Protein AF-A0AA90UT34-F1 (afdb_monomer_lite)

Secondary structure (DSSP, 8-state):
--------S-TTSSSTTSSS------STTSPPTTTSB--EEEES------TTS--------TTTTTT--EEEEEETTEEEEEEEEE-TTSSEEEEE-SSS--B---SS---EEEESS--GGG---

pLDDT: mean 74.25, std 18.64, range [38.72, 96.06]

Foldseek 3Di:
DDDDDDDDPDPPPDPPPPPPPPPPPDPPVDDDFPPDFDKDKDQADDDDDDPPDDPDPDDRDQQRQVPPQWKWKDWPQFTDIWGWDADPRNRITITHDDPDGDTRHDPDDTDMDIDPPDDPVNGPD

Radius of gyration: 27.47 Å; chains: 1; bounding box: 91×68×32 Å

Organism: NCBI:txid165179

Sequence (125 aa):
MRHRLFIPAATALLFALAACTQDELADDSRLSEGEYPVVIHATGLSVEATPQATPSTRTTVDGDWQGVTSVALKMGDAVKEYTVTASTDFKSATLSRKNDPYYWTSRDPITVSAWWPFNNADITQ

Structure (mmCIF, N/CA/C/O backbone):
data_AF-A0AA90UT34-F1
#
_entry.id   AF-A0AA90UT34-F1
#
loop_
_atom_site.group_PDB
_atom_site.id
_atom_site.type_symbol
_atom_site.label_atom_id
_atom_site.label_alt_id
_atom_site.label_comp_id
_atom_site.label_asym_id
_atom_site.label_entity_id
_atom_site.label_seq_id
_atom_site.pdbx_PDB_ins_code
_atom_site.Cartn_x
_atom_site.Cartn_y
_atom_site.Cartn_z
_atom_site.occupancy
_atom_site.B_iso_or_equiv
_atom_site.auth_seq_id
_atom_site.auth_comp_id
_atom_site.auth_asym_id
_atom_site.auth_atom_id
_atom_site.pdbx_PDB_model_num
ATOM 1 N N . MET A 1 1 ? 68.974 54.604 1.704 1.00 38.72 1 MET A N 1
ATOM 2 C CA . MET A 1 1 ? 67.630 54.593 1.079 1.00 38.72 1 MET A CA 1
ATOM 3 C C . MET A 1 1 ? 66.922 53.355 1.611 1.00 38.72 1 MET A C 1
ATOM 5 O O . MET A 1 1 ? 67.388 52.265 1.343 1.00 38.72 1 MET A O 1
ATOM 9 N N . ARG A 1 2 ? 66.076 53.428 2.646 1.00 53.44 2 ARG A N 1
ATOM 10 C CA . ARG A 1 2 ? 64.677 53.898 2.640 1.00 53.44 2 ARG A CA 1
ATOM 11 C C . ARG A 1 2 ? 63.886 53.354 1.450 1.00 53.44 2 ARG A C 1
ATOM 13 O O . ARG A 1 2 ? 63.909 53.991 0.416 1.00 53.44 2 ARG A O 1
ATOM 20 N N . HIS A 1 3 ? 63.163 52.256 1.669 1.00 44.03 3 HIS A N 1
ATOM 21 C CA . HIS A 1 3 ? 61.736 52.155 1.354 1.00 44.03 3 HIS A CA 1
ATOM 22 C C . HIS A 1 3 ? 61.084 51.133 2.295 1.00 44.03 3 HIS A C 1
ATOM 24 O O . HIS A 1 3 ? 61.229 49.926 2.148 1.00 44.03 3 HIS A O 1
ATOM 30 N N . ARG A 1 4 ? 60.402 51.659 3.320 1.00 55.88 4 ARG A N 1
ATOM 31 C CA . ARG A 1 4 ? 59.358 50.947 4.060 1.00 55.88 4 ARG A CA 1
ATOM 32 C C . ARG A 1 4 ? 58.147 50.893 3.132 1.00 55.88 4 ARG A C 1
ATOM 34 O O . ARG A 1 4 ? 57.646 51.959 2.780 1.00 55.88 4 ARG A O 1
ATOM 41 N N . LEU A 1 5 ? 57.690 49.702 2.763 1.00 59.88 5 LEU A N 1
ATOM 42 C CA . LEU A 1 5 ? 56.368 49.522 2.172 1.00 59.88 5 LEU A CA 1
ATOM 43 C C . LEU A 1 5 ? 55.474 48.883 3.237 1.00 59.88 5 LEU A C 1
ATOM 45 O O . LEU A 1 5 ? 55.602 47.711 3.573 1.00 59.88 5 LEU A O 1
ATOM 49 N N . PHE A 1 6 ? 54.644 49.728 3.840 1.00 58.94 6 PHE A N 1
ATOM 50 C CA . PHE A 1 6 ? 53.420 49.323 4.520 1.00 58.94 6 PHE A CA 1
ATOM 51 C C . PHE A 1 6 ? 52.367 48.952 3.462 1.00 58.94 6 PHE A C 1
ATOM 53 O O . PHE A 1 6 ? 52.535 49.344 2.309 1.00 58.94 6 PHE A O 1
ATOM 60 N N . ILE A 1 7 ? 51.252 48.357 3.918 1.00 59.91 7 ILE A N 1
ATOM 61 C CA . ILE A 1 7 ? 49.937 48.185 3.248 1.00 59.91 7 ILE A CA 1
ATOM 62 C C . ILE A 1 7 ? 49.700 46.734 2.768 1.00 59.91 7 ILE A C 1
ATOM 64 O O . ILE A 1 7 ? 50.548 46.185 2.072 1.00 59.91 7 ILE A O 1
ATOM 68 N N . PRO A 1 8 ? 48.520 46.125 3.002 1.00 49.16 8 PRO A N 1
ATOM 69 C CA . PRO A 1 8 ? 47.613 46.202 4.151 1.00 49.16 8 PRO A CA 1
ATOM 70 C C . PRO A 1 8 ? 47.150 44.797 4.613 1.00 49.16 8 PRO A C 1
ATOM 72 O O . PRO A 1 8 ? 47.232 43.801 3.898 1.00 49.16 8 PRO A O 1
ATOM 75 N N . ALA A 1 9 ? 46.574 44.720 5.809 1.00 52.84 9 ALA A N 1
ATOM 76 C CA . ALA A 1 9 ? 45.768 43.583 6.235 1.00 52.84 9 ALA A CA 1
ATOM 77 C C . ALA A 1 9 ? 44.488 43.489 5.378 1.00 52.84 9 ALA A C 1
ATOM 79 O O . ALA A 1 9 ? 43.482 44.102 5.715 1.00 52.84 9 ALA A O 1
ATOM 80 N N . ALA A 1 10 ? 44.524 42.791 4.240 1.00 55.41 10 ALA A N 1
ATOM 81 C CA . ALA A 1 10 ? 43.322 42.579 3.420 1.00 55.41 10 ALA A CA 1
ATOM 82 C C . ALA A 1 10 ? 43.330 41.296 2.566 1.00 55.41 10 ALA A C 1
ATOM 84 O O . ALA A 1 10 ? 42.448 41.113 1.736 1.00 55.41 10 ALA A O 1
ATOM 85 N N . THR A 1 11 ? 44.280 40.377 2.751 1.00 52.06 11 THR A N 1
ATOM 86 C CA . THR A 1 11 ? 44.347 39.120 1.973 1.00 52.06 11 THR A CA 1
ATOM 87 C C . THR A 1 11 ? 43.600 37.940 2.602 1.00 52.06 11 THR A C 1
ATOM 89 O O . THR A 1 11 ? 43.645 36.838 2.068 1.00 52.06 11 THR A O 1
ATOM 92 N N . ALA A 1 12 ? 42.871 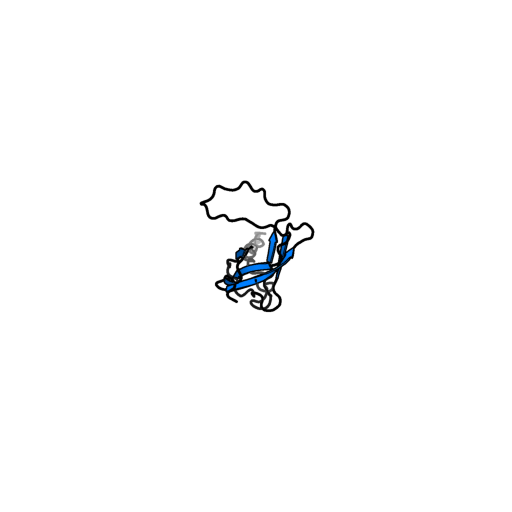38.146 3.701 1.00 52.12 12 ALA A N 1
ATOM 93 C CA . ALA A 1 12 ? 42.140 37.071 4.378 1.00 52.12 12 ALA A CA 1
ATOM 94 C C . ALA A 1 12 ? 40.716 36.817 3.835 1.00 52.12 12 ALA A C 1
ATOM 96 O O . ALA A 1 12 ? 40.058 35.889 4.295 1.00 52.12 12 ALA A O 1
ATOM 97 N N . LEU A 1 13 ? 40.217 37.609 2.876 1.00 53.78 13 LEU A N 1
ATOM 98 C CA . LEU A 1 13 ? 38.793 37.609 2.507 1.00 53.78 13 LEU A CA 1
ATOM 99 C C . LEU A 1 13 ? 38.506 37.193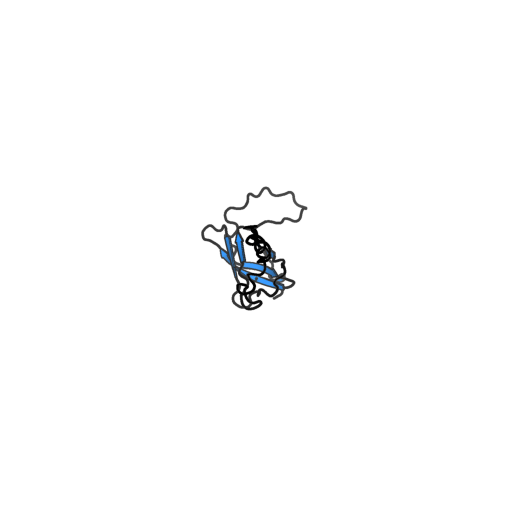 1.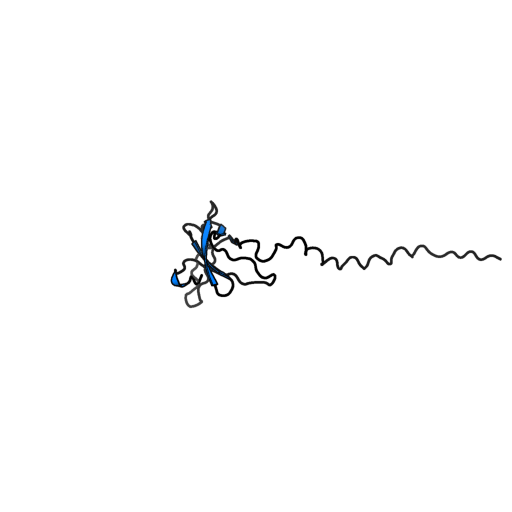051 1.00 53.78 13 LEU A C 1
ATOM 101 O O . LEU A 1 13 ? 37.655 37.791 0.404 1.00 53.78 13 LEU A O 1
ATOM 105 N N . LEU A 1 14 ? 39.209 36.193 0.508 1.00 55.03 14 LEU A N 1
ATOM 106 C CA . LEU A 1 14 ? 38.947 35.694 -0.859 1.00 55.03 14 LEU A CA 1
ATOM 107 C C . LEU A 1 14 ? 38.852 34.162 -0.990 1.00 55.03 14 LEU A C 1
ATOM 109 O O . LEU A 1 14 ? 38.972 33.638 -2.090 1.00 55.03 14 LEU A O 1
ATOM 113 N N . PHE A 1 15 ? 38.568 33.433 0.095 1.00 50.59 15 PHE A N 1
ATOM 114 C CA . PHE A 1 15 ? 38.305 31.980 0.028 1.00 50.59 15 PHE A CA 1
ATOM 115 C C . PHE A 1 15 ? 36.920 31.545 0.536 1.00 50.59 15 PHE A C 1
ATOM 117 O O . PHE A 1 15 ? 36.651 30.354 0.644 1.00 50.59 15 PHE A O 1
ATOM 124 N N . ALA A 1 16 ? 36.003 32.479 0.802 1.00 57.12 16 ALA A N 1
ATOM 125 C CA . ALA A 1 16 ? 34.696 32.172 1.397 1.00 57.12 16 ALA A CA 1
ATOM 126 C C . ALA A 1 16 ? 33.527 32.086 0.390 1.00 57.12 16 ALA A C 1
ATOM 128 O O . ALA A 1 16 ? 32.401 32.414 0.747 1.00 57.12 16 ALA A O 1
ATOM 129 N N . LEU A 1 17 ? 33.764 31.678 -0.865 1.00 54.56 17 LEU A N 1
ATOM 130 C CA . LEU A 1 17 ? 32.694 31.576 -1.882 1.00 54.56 17 LEU A CA 1
ATOM 131 C C . LEU A 1 17 ? 32.631 30.242 -2.646 1.00 54.56 17 LEU A C 1
ATOM 133 O O . LEU A 1 17 ? 31.819 30.114 -3.552 1.00 54.56 17 LEU A O 1
ATOM 137 N N . ALA A 1 18 ? 33.408 29.224 -2.262 1.00 53.03 18 ALA A N 1
ATOM 138 C CA . ALA A 1 18 ? 33.288 27.879 -2.849 1.00 53.03 18 ALA A CA 1
ATOM 139 C C . ALA A 1 18 ? 32.584 26.860 -1.930 1.00 53.03 18 ALA A C 1
ATOM 141 O O . ALA A 1 18 ? 32.578 25.671 -2.222 1.00 53.03 18 ALA A O 1
ATOM 142 N N . ALA A 1 19 ? 31.982 27.305 -0.823 1.00 52.19 19 ALA A N 1
ATOM 143 C CA . ALA A 1 19 ? 31.259 26.441 0.116 1.00 52.19 19 ALA A CA 1
ATOM 144 C C . ALA A 1 19 ? 29.738 26.666 0.052 1.00 52.19 19 ALA A C 1
ATOM 146 O O . ALA A 1 19 ? 29.068 26.714 1.074 1.00 52.19 19 ALA A O 1
ATOM 147 N N . CYS A 1 20 ? 29.188 26.863 -1.144 1.00 52.06 20 CYS A N 1
ATOM 148 C CA . CYS A 1 20 ? 27.742 26.816 -1.387 1.00 52.06 20 CYS A CA 1
ATOM 149 C C . CYS A 1 20 ? 27.452 26.093 -2.710 1.00 52.06 20 CYS A C 1
ATOM 151 O O . CYS A 1 20 ? 26.646 26.534 -3.515 1.00 52.06 20 CYS A O 1
ATOM 153 N N . THR A 1 21 ? 28.134 24.970 -2.931 1.00 57.75 21 THR A N 1
ATOM 154 C CA . THR A 1 21 ? 27.657 23.874 -3.789 1.00 57.75 21 THR A CA 1
ATOM 155 C C . THR A 1 21 ? 27.958 22.557 -3.084 1.00 57.75 21 THR A C 1
ATOM 157 O O . THR A 1 21 ? 28.569 21.655 -3.644 1.00 57.75 21 THR A O 1
ATOM 160 N N . GLN A 1 22 ? 27.599 22.467 -1.804 1.00 48.50 22 GLN A N 1
ATOM 161 C CA . GLN A 1 22 ? 27.556 21.183 -1.109 1.00 48.50 22 GLN A CA 1
ATOM 162 C C . GLN A 1 22 ? 26.117 20.653 -1.105 1.00 48.50 22 GLN A C 1
ATOM 164 O O . GLN A 1 22 ? 25.632 20.156 -0.099 1.00 48.50 22 GLN A O 1
ATOM 169 N N . ASP A 1 23 ? 25.446 20.774 -2.253 1.00 48.84 23 ASP A N 1
ATOM 170 C CA . ASP A 1 23 ? 24.223 20.027 -2.573 1.00 48.84 23 ASP A CA 1
ATOM 171 C C . ASP A 1 23 ? 24.591 18.742 -3.343 1.00 48.84 23 ASP A C 1
ATOM 173 O O . ASP A 1 23 ? 23.972 18.358 -4.320 1.00 48.84 23 ASP A O 1
ATOM 177 N N . GLU A 1 24 ? 25.694 18.113 -2.942 1.00 54.03 24 GLU A N 1
ATOM 178 C CA . GLU A 1 24 ? 26.241 16.869 -3.508 1.00 54.03 24 GLU A CA 1
ATOM 179 C C . GLU A 1 24 ? 26.739 16.007 -2.336 1.00 54.03 24 GLU A C 1
ATOM 181 O O . GLU A 1 24 ? 27.867 15.524 -2.294 1.00 54.03 24 GLU A O 1
ATOM 186 N N . LEU A 1 25 ? 25.922 15.894 -1.285 1.00 53.94 25 LEU A N 1
ATOM 187 C CA . LEU A 1 25 ? 26.255 15.088 -0.111 1.00 53.94 25 LEU A CA 1
ATOM 188 C C . LEU A 1 25 ? 25.031 14.359 0.428 1.00 53.94 25 LEU A C 1
ATOM 190 O O . LEU A 1 25 ? 24.572 14.594 1.540 1.00 53.94 25 LEU A O 1
ATOM 194 N N . ALA A 1 26 ? 24.520 13.451 -0.401 1.00 54.41 26 ALA A N 1
ATOM 195 C CA . ALA A 1 26 ? 23.805 12.255 0.036 1.00 54.41 26 ALA A CA 1
ATOM 196 C C . ALA A 1 26 ? 23.634 11.292 -1.152 1.00 54.41 26 ALA A C 1
ATOM 198 O O . ALA A 1 26 ? 22.506 10.996 -1.534 1.00 54.41 26 ALA A O 1
ATOM 199 N N . ASP A 1 27 ? 24.720 10.838 -1.790 1.00 56.88 27 ASP A N 1
ATOM 200 C CA . ASP A 1 27 ? 24.609 9.678 -2.695 1.00 56.88 27 ASP A CA 1
ATOM 201 C C . ASP A 1 27 ? 24.834 8.349 -1.952 1.00 56.88 27 ASP A C 1
ATOM 203 O O . ASP A 1 27 ? 24.151 7.371 -2.228 1.00 56.88 27 ASP A O 1
ATOM 207 N N . ASP A 1 28 ? 25.673 8.348 -0.911 1.00 56.78 28 ASP A N 1
ATOM 208 C CA . ASP A 1 28 ? 26.077 7.139 -0.166 1.00 56.78 28 ASP A CA 1
ATOM 209 C C . ASP A 1 28 ? 25.110 6.721 0.963 1.00 56.78 28 ASP A C 1
ATOM 211 O O . ASP A 1 28 ? 25.253 5.666 1.574 1.00 56.78 28 ASP A O 1
ATOM 215 N N . SER A 1 29 ? 24.108 7.548 1.271 1.00 58.00 29 SER A N 1
ATOM 216 C CA . SER A 1 29 ? 23.016 7.225 2.207 1.00 58.00 29 SER A CA 1
ATOM 217 C C . SER A 1 29 ? 21.723 6.823 1.489 1.00 58.00 29 SER A C 1
ATOM 219 O O . SER A 1 29 ? 20.672 6.685 2.121 1.00 58.00 29 SER A O 1
ATOM 221 N N . ARG A 1 30 ? 21.782 6.638 0.164 1.00 63.94 30 ARG A N 1
ATOM 222 C CA . ARG A 1 30 ? 20.638 6.244 -0.660 1.00 63.94 30 ARG A CA 1
ATOM 223 C C . ARG A 1 30 ? 20.488 4.728 -0.663 1.00 63.94 30 ARG A C 1
ATOM 225 O O . ARG A 1 30 ? 21.442 4.003 -0.915 1.00 63.94 30 ARG A O 1
ATOM 232 N N . LEU A 1 31 ? 19.273 4.257 -0.393 1.00 67.06 31 LEU A N 1
ATOM 233 C CA . LEU A 1 31 ? 18.940 2.834 -0.448 1.00 67.06 31 LEU A CA 1
ATOM 234 C C . LEU A 1 31 ? 19.181 2.290 -1.863 1.00 67.06 31 LEU A C 1
ATOM 236 O O . LEU A 1 31 ? 18.804 2.936 -2.844 1.00 67.06 31 LEU A O 1
ATOM 240 N N . SER A 1 32 ? 19.781 1.104 -1.959 1.00 71.88 32 SER A N 1
ATOM 241 C CA . SER A 1 32 ? 19.995 0.423 -3.235 1.00 71.88 32 SER A CA 1
ATOM 242 C C . SER A 1 32 ? 18.657 0.109 -3.911 1.00 71.88 32 SER A C 1
ATOM 244 O O . SER A 1 32 ? 17.726 -0.402 -3.276 1.00 71.88 32 SER A O 1
ATOM 246 N N . GLU A 1 33 ? 18.566 0.377 -5.214 1.00 74.44 33 GLU A N 1
ATOM 247 C CA . GLU A 1 33 ? 17.428 -0.049 -6.031 1.00 74.44 33 GLU A CA 1
ATOM 248 C C . GLU A 1 33 ? 17.314 -1.582 -6.021 1.00 74.44 33 GLU A C 1
ATOM 250 O O . GLU A 1 33 ? 18.311 -2.300 -6.085 1.00 74.44 33 GLU A O 1
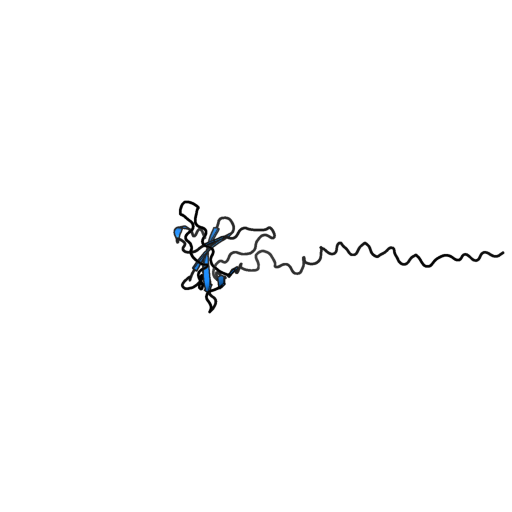ATOM 255 N N . GLY A 1 34 ? 16.093 -2.100 -5.917 1.00 76.56 34 GLY A N 1
ATOM 256 C CA . GLY A 1 34 ? 15.802 -3.532 -5.941 1.00 76.56 34 GLY A CA 1
ATOM 257 C C . GLY A 1 34 ? 16.068 -4.281 -4.631 1.00 76.56 34 GLY A C 1
ATOM 258 O O . GLY A 1 34 ? 15.638 -5.424 -4.506 1.00 76.56 34 GLY A O 1
ATOM 259 N N . GLU A 1 35 ? 16.733 -3.672 -3.645 1.00 80.56 35 GLU A N 1
ATOM 260 C CA . GLU A 1 35 ? 17.153 -4.376 -2.421 1.00 80.56 35 GLU A CA 1
ATOM 261 C C . GLU A 1 35 ? 16.075 -4.365 -1.325 1.00 80.56 35 GLU A C 1
ATOM 263 O O . GLU A 1 35 ? 15.946 -5.322 -0.559 1.00 80.56 35 GLU A O 1
ATOM 268 N N . TYR A 1 36 ? 15.246 -3.318 -1.286 1.00 80.25 36 TYR A N 1
ATOM 269 C CA . TYR A 1 36 ? 14.246 -3.123 -0.237 1.00 80.25 36 TYR A CA 1
ATOM 270 C C . TYR A 1 36 ? 12.812 -3.210 -0.779 1.00 80.25 36 TYR A C 1
ATOM 272 O O . TYR A 1 36 ? 12.472 -2.515 -1.745 1.00 80.25 36 TYR A O 1
ATOM 280 N N . PRO A 1 37 ? 11.944 -4.038 -0.163 1.00 85.25 37 PRO A N 1
ATOM 281 C CA . PRO A 1 37 ? 10.542 -4.102 -0.536 1.00 85.25 37 PRO A CA 1
ATOM 282 C C . PRO A 1 37 ? 9.814 -2.822 -0.119 1.00 85.25 37 PRO A C 1
ATOM 284 O O . PRO A 1 37 ? 10.065 -2.247 0.940 1.00 85.25 37 PRO A O 1
ATOM 287 N N . VAL A 1 38 ? 8.863 -2.402 -0.943 1.00 86.50 38 VAL A N 1
ATOM 288 C CA . VAL A 1 38 ? 8.039 -1.222 -0.696 1.00 86.50 38 VAL A CA 1
ATOM 289 C C . VAL A 1 38 ? 7.028 -1.533 0.406 1.00 86.50 38 VAL A C 1
ATOM 291 O O . VAL A 1 38 ? 6.188 -2.428 0.269 1.00 86.50 38 VAL A O 1
ATOM 294 N N . VAL A 1 39 ? 7.102 -0.756 1.486 1.00 87.31 39 VAL A N 1
ATOM 295 C CA . VAL A 1 39 ? 6.143 -0.734 2.595 1.00 87.31 39 VAL A CA 1
ATOM 296 C C . VAL A 1 39 ? 5.504 0.646 2.628 1.00 87.31 39 VAL A C 1
ATOM 298 O O . VAL A 1 39 ? 6.208 1.653 2.623 1.00 87.31 39 VAL A O 1
ATOM 301 N N . ILE A 1 40 ? 4.173 0.702 2.655 1.00 88.44 40 ILE A N 1
ATOM 302 C CA . ILE A 1 40 ? 3.441 1.973 2.606 1.00 88.44 40 ILE A CA 1
ATOM 303 C C . ILE A 1 40 ? 2.766 2.218 3.943 1.00 88.44 40 ILE A C 1
ATOM 305 O O . ILE A 1 40 ? 2.055 1.355 4.455 1.00 88.44 40 ILE A O 1
ATOM 309 N N . HIS A 1 41 ? 2.990 3.407 4.495 1.00 89.75 41 HIS A N 1
ATOM 310 C CA . HIS A 1 41 ? 2.289 3.900 5.673 1.00 89.75 41 HIS A CA 1
ATOM 311 C C . HIS A 1 41 ? 1.200 4.858 5.213 1.00 89.75 41 HIS A C 1
ATOM 313 O O . HIS A 1 41 ? 1.491 5.953 4.735 1.00 89.75 41 HIS A O 1
ATOM 319 N N . ALA A 1 42 ? -0.049 4.428 5.334 1.00 86.00 42 ALA A N 1
ATOM 320 C CA . ALA A 1 42 ? -1.195 5.228 4.943 1.00 86.00 42 ALA A CA 1
ATOM 321 C C . ALA A 1 42 ? -1.833 5.871 6.178 1.00 86.00 42 ALA A C 1
ATOM 323 O O . ALA A 1 42 ? -2.098 5.191 7.169 1.00 86.00 42 ALA A O 1
ATOM 324 N N . THR A 1 43 ? -2.075 7.180 6.122 1.00 82.12 43 THR A N 1
ATOM 325 C CA . THR A 1 43 ? -2.799 7.947 7.144 1.00 82.12 43 THR A CA 1
ATOM 326 C C . THR A 1 43 ? -4.177 8.304 6.588 1.00 82.12 43 THR A C 1
ATOM 328 O O . THR A 1 43 ? -4.296 9.243 5.802 1.00 82.12 43 THR A O 1
ATOM 331 N N . GLY A 1 44 ? -5.193 7.528 6.966 1.00 69.38 44 GLY A N 1
ATOM 332 C CA . GLY A 1 44 ? -6.566 7.631 6.454 1.00 69.38 44 GLY A CA 1
ATOM 333 C C . GLY A 1 44 ? -6.827 6.981 5.084 1.00 69.38 44 GLY A C 1
ATOM 334 O O . GLY A 1 44 ? -5.900 6.532 4.408 1.00 69.38 44 GLY A O 1
ATOM 335 N N . LEU A 1 45 ? -8.105 6.910 4.698 1.00 67.19 45 LEU A N 1
ATOM 336 C CA . LEU A 1 45 ? -8.595 6.457 3.388 1.00 67.19 45 LEU A CA 1
ATOM 337 C C . LEU A 1 45 ? -9.379 7.591 2.719 1.00 67.19 45 LEU A C 1
ATOM 339 O O . LEU A 1 45 ? -10.439 8.002 3.184 1.00 67.19 45 LEU A O 1
ATOM 343 N N . SER A 1 46 ? -8.872 8.087 1.592 1.00 64.56 46 SER A N 1
ATOM 344 C CA . SER A 1 46 ? -9.580 9.093 0.796 1.00 64.56 46 SER A CA 1
ATOM 345 C C . SER A 1 46 ? -10.622 8.433 -0.106 1.00 64.56 46 SER A C 1
ATOM 347 O O . SER A 1 46 ? -10.316 7.488 -0.832 1.00 64.56 46 SER A O 1
ATOM 349 N N . VAL A 1 47 ? -11.848 8.959 -0.105 1.00 53.53 47 VAL A N 1
ATOM 350 C CA . VAL A 1 47 ? -12.907 8.552 -1.039 1.00 53.53 47 VAL A CA 1
ATOM 351 C C . VAL A 1 47 ? -12.861 9.467 -2.258 1.00 53.53 47 VAL A C 1
ATOM 353 O O . VAL A 1 47 ? -13.321 10.606 -2.199 1.00 53.53 47 VAL A O 1
ATOM 356 N N . GLU A 1 48 ? -12.325 8.977 -3.373 1.00 55.69 48 GLU A N 1
ATOM 357 C CA . GLU A 1 48 ? -12.400 9.682 -4.653 1.00 55.69 48 GLU A CA 1
ATOM 358 C C . GLU A 1 48 ? -13.648 9.216 -5.415 1.00 55.69 48 GLU A C 1
ATOM 360 O O . GLU A 1 48 ? -13.672 8.159 -6.043 1.00 55.69 48 GLU A O 1
ATOM 365 N N . ALA A 1 49 ? -14.738 9.979 -5.311 1.00 44.84 49 ALA A N 1
ATOM 366 C CA . ALA A 1 49 ? -15.942 9.731 -6.098 1.00 44.84 49 ALA A CA 1
ATOM 367 C C . ALA A 1 49 ? -15.814 10.421 -7.465 1.00 44.84 49 ALA A C 1
ATOM 369 O O . ALA A 1 49 ? -15.666 11.641 -7.536 1.00 44.84 49 ALA A O 1
ATOM 370 N N . THR A 1 50 ? -15.910 9.660 -8.560 1.00 47.00 50 THR A N 1
ATOM 371 C CA . THR A 1 50 ? -16.040 10.217 -9.915 1.00 47.00 50 THR A CA 1
ATOM 372 C C . THR A 1 50 ? -17.236 11.187 -9.949 1.00 47.00 50 THR A C 1
ATOM 374 O O . THR A 1 50 ? -18.320 10.819 -9.480 1.00 47.00 50 THR A O 1
ATOM 377 N N . PRO A 1 51 ? -17.090 12.421 -10.471 1.00 46.88 51 PRO A N 1
ATOM 378 C CA . PRO A 1 51 ? -18.063 13.492 -10.278 1.00 46.88 51 PRO A CA 1
ATOM 379 C C . PRO A 1 51 ? -19.276 13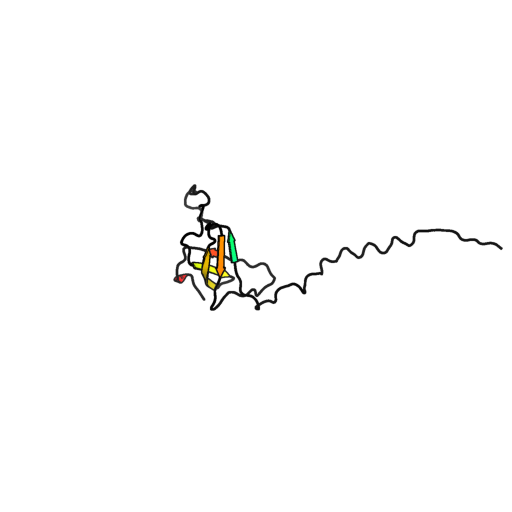.301 -11.195 1.00 46.88 51 PRO A C 1
ATOM 381 O O . PRO A 1 51 ? -19.409 13.932 -12.236 1.00 46.88 51 PRO A O 1
ATOM 384 N N . GLN A 1 52 ? -20.178 12.404 -10.817 1.00 47.06 52 GLN A N 1
ATOM 385 C CA . GLN A 1 52 ? -21.545 12.383 -11.344 1.00 47.06 52 GLN A CA 1
ATOM 386 C C . GLN A 1 52 ? -22.594 12.174 -10.244 1.00 47.06 52 GLN A C 1
ATOM 388 O O . GLN A 1 52 ? -23.784 12.342 -10.490 1.00 47.06 52 GLN A O 1
ATOM 393 N N . ALA A 1 53 ? -22.159 11.885 -9.016 1.00 47.12 53 ALA A N 1
ATOM 394 C CA . ALA A 1 53 ? -23.003 11.901 -7.833 1.00 47.12 53 ALA A CA 1
ATOM 395 C C . ALA A 1 53 ? -22.564 13.048 -6.916 1.00 47.12 53 ALA A C 1
ATOM 397 O O . ALA A 1 53 ? -21.375 13.242 -6.668 1.00 47.12 53 ALA A O 1
ATOM 398 N N . THR A 1 54 ? -23.541 13.819 -6.445 1.00 45.31 54 THR A N 1
ATOM 399 C CA . THR A 1 54 ? -23.412 14.908 -5.472 1.00 45.31 54 THR A CA 1
ATOM 400 C C . THR A 1 54 ? -22.435 14.528 -4.349 1.00 45.31 54 THR A C 1
ATOM 402 O O . THR A 1 54 ? -22.551 13.407 -3.842 1.00 45.31 54 THR A O 1
ATOM 405 N N . PRO A 1 55 ? -21.505 15.415 -3.927 1.00 43.97 55 PRO A N 1
ATOM 406 C CA . PRO A 1 55 ? -20.567 15.119 -2.849 1.00 43.97 55 PRO A CA 1
ATOM 407 C C . PRO A 1 55 ? -21.348 14.669 -1.617 1.00 43.97 55 PRO A C 1
ATOM 409 O O . PRO A 1 55 ? -22.072 15.457 -1.007 1.00 43.97 55 PRO A O 1
ATOM 412 N N . SER A 1 56 ? -21.260 13.384 -1.276 1.00 46.06 56 SER A N 1
ATOM 413 C CA . SER A 1 56 ? -21.841 12.912 -0.027 1.00 46.06 56 SER A CA 1
ATOM 414 C C . SER A 1 56 ? -21.067 13.569 1.103 1.00 46.06 56 SER A C 1
ATOM 416 O O . SER A 1 56 ? -19.844 13.467 1.166 1.00 46.06 56 SER A O 1
ATOM 418 N N . THR A 1 57 ? -21.781 14.265 1.984 1.00 48.16 57 THR A N 1
ATOM 419 C CA . THR A 1 57 ? -21.262 14.905 3.197 1.00 48.16 57 THR A CA 1
ATOM 420 C C . THR A 1 57 ? -20.856 13.839 4.218 1.00 48.16 57 THR A C 1
ATOM 422 O O . THR A 1 57 ? -21.443 13.722 5.290 1.00 48.16 57 THR A O 1
ATOM 425 N N . ARG A 1 58 ? -19.884 12.995 3.866 1.00 48.53 58 ARG A N 1
ATOM 426 C CA . ARG A 1 58 ? -19.276 12.040 4.781 1.00 48.53 58 ARG A CA 1
ATOM 427 C C . ARG A 1 58 ? -18.012 12.689 5.317 1.00 48.53 58 ARG A C 1
ATOM 429 O O . ARG A 1 58 ? -17.002 12.786 4.631 1.00 48.53 58 ARG A O 1
ATOM 436 N N . THR A 1 59 ? -18.141 13.196 6.536 1.00 41.19 59 THR A N 1
ATOM 437 C CA . THR A 1 59 ? -17.065 13.406 7.502 1.00 41.19 59 THR A CA 1
ATOM 438 C C . THR A 1 59 ? -15.963 12.371 7.280 1.00 41.19 59 THR A C 1
ATOM 440 O O . THR A 1 59 ? -16.292 11.192 7.132 1.00 41.19 59 THR A O 1
ATOM 443 N N . THR A 1 60 ? -14.696 12.793 7.243 1.00 47.66 60 THR A N 1
ATOM 444 C CA . THR A 1 60 ? -13.528 11.903 7.343 1.00 47.66 60 THR A CA 1
ATOM 445 C C . THR A 1 60 ? -13.847 10.861 8.407 1.00 47.66 60 THR A C 1
ATOM 447 O O . THR A 1 60 ? -14.139 11.230 9.547 1.00 47.66 60 THR A O 1
ATOM 450 N N . VAL A 1 61 ? -13.974 9.597 8.009 1.00 47.88 61 VAL A N 1
ATOM 451 C CA . VAL A 1 61 ? -14.525 8.577 8.893 1.00 47.88 61 VAL A CA 1
ATOM 452 C C . VAL A 1 61 ? -13.453 8.297 9.940 1.00 47.88 61 VAL A C 1
ATOM 454 O O . VAL A 1 61 ? -12.397 7.751 9.645 1.00 47.88 61 VAL A O 1
ATOM 457 N N . ASP A 1 62 ? -13.690 8.705 11.187 1.00 51.94 62 ASP A N 1
ATOM 458 C CA . ASP A 1 62 ? -12.889 8.202 12.302 1.00 51.94 62 ASP A CA 1
ATOM 459 C C . ASP A 1 62 ? -12.930 6.660 12.240 1.00 51.94 62 ASP A C 1
ATOM 461 O O . ASP A 1 62 ? -13.997 6.059 12.361 1.00 51.94 62 ASP A O 1
ATOM 465 N N . GLY A 1 63 ? -11.776 6.029 11.995 1.00 60.19 63 GLY A N 1
ATOM 466 C CA . GLY A 1 63 ? -11.653 4.578 11.829 1.00 60.19 63 GLY A CA 1
ATOM 467 C C . GLY A 1 63 ? -11.575 4.062 10.388 1.00 60.19 63 GLY A C 1
ATOM 468 O O . GLY A 1 63 ? -11.939 2.912 10.156 1.00 60.19 63 GLY A O 1
ATOM 469 N N . ASP A 1 64 ? -11.089 4.873 9.443 1.00 74.19 64 ASP A N 1
ATOM 470 C CA . ASP A 1 64 ? -10.877 4.539 8.024 1.00 74.19 64 ASP A CA 1
ATOM 471 C C . ASP A 1 64 ? -10.405 3.095 7.744 1.00 74.19 64 ASP A C 1
ATOM 473 O O . ASP A 1 64 ? -10.886 2.461 6.809 1.00 74.19 64 ASP A O 1
ATOM 477 N N . TRP A 1 65 ? -9.506 2.540 8.562 1.00 87.31 65 TRP A N 1
ATOM 478 C CA . TRP A 1 65 ? -8.916 1.214 8.330 1.00 87.31 65 TRP A CA 1
ATOM 479 C C . TRP A 1 65 ? -9.614 0.054 9.057 1.00 87.31 65 TRP A C 1
ATOM 481 O O . TRP A 1 65 ? -9.162 -1.093 8.977 1.00 87.31 65 TRP A O 1
ATOM 491 N N . GLN A 1 66 ? -10.707 0.305 9.781 1.00 88.56 66 GLN A N 1
ATOM 492 C CA . GLN A 1 66 ? -11.411 -0.741 10.519 1.00 88.56 66 GLN A CA 1
ATOM 493 C C . GLN A 1 66 ? -12.025 -1.778 9.563 1.00 88.56 66 GLN A C 1
ATOM 495 O O . GLN A 1 66 ? -12.846 -1.460 8.708 1.00 88.56 66 GLN A O 1
ATOM 500 N N . GLY A 1 67 ? -11.645 -3.050 9.729 1.00 88.56 67 GLY A N 1
ATOM 501 C CA . GLY A 1 67 ? -12.142 -4.154 8.898 1.00 88.56 67 GLY A CA 1
ATOM 502 C C . GLY A 1 67 ? -11.492 -4.263 7.513 1.00 88.56 67 GLY A C 1
ATOM 503 O O . GLY A 1 67 ? -11.809 -5.193 6.774 1.00 88.56 67 GLY A O 1
ATOM 504 N N . VAL A 1 68 ? -10.558 -3.371 7.170 1.00 91.00 68 VAL A N 1
ATOM 505 C CA . VAL A 1 68 ? -9.770 -3.462 5.938 1.00 91.00 68 VAL A CA 1
ATOM 506 C C . VAL A 1 68 ? -8.616 -4.438 6.169 1.00 91.00 68 VAL A C 1
ATOM 508 O O . VAL A 1 68 ? -7.708 -4.164 6.949 1.00 91.00 68 VAL A O 1
ATOM 511 N N . THR A 1 69 ? -8.649 -5.597 5.511 1.00 93.56 69 THR A N 1
ATOM 512 C CA . THR A 1 69 ? -7.625 -6.652 5.667 1.00 93.56 69 THR A CA 1
ATOM 513 C C . THR A 1 69 ? -6.630 -6.702 4.514 1.00 93.56 69 THR A C 1
ATOM 515 O O . THR A 1 69 ? -5.492 -7.143 4.688 1.00 93.56 69 THR A O 1
ATOM 518 N N . SER A 1 70 ? -7.048 -6.259 3.330 1.00 93.75 70 SER A N 1
ATOM 519 C CA . SER A 1 70 ? -6.204 -6.175 2.143 1.00 93.75 70 SER A CA 1
ATOM 520 C C . SER A 1 70 ? -6.623 -5.018 1.244 1.00 93.75 70 SER A C 1
ATOM 522 O O . SER A 1 70 ? -7.754 -4.547 1.316 1.00 93.75 70 SER A O 1
ATOM 524 N N . VAL A 1 71 ? -5.696 -4.547 0.414 1.00 94.06 71 VAL A N 1
ATOM 525 C CA . VAL A 1 71 ? -5.910 -3.508 -0.607 1.00 94.06 71 VAL A CA 1
ATOM 526 C C . VAL A 1 71 ? -5.274 -3.958 -1.919 1.00 94.06 71 VAL A C 1
ATOM 528 O O . VAL A 1 71 ? -4.307 -4.726 -1.913 1.00 94.06 71 VAL A O 1
ATOM 531 N N . ALA A 1 72 ? -5.763 -3.438 -3.040 1.00 95.50 72 ALA A N 1
ATOM 532 C CA . ALA A 1 72 ? -5.028 -3.507 -4.294 1.00 95.50 72 ALA A CA 1
ATOM 533 C C . ALA A 1 72 ? -4.004 -2.372 -4.328 1.00 95.50 72 ALA A C 1
ATOM 535 O O . ALA A 1 72 ? -4.346 -1.226 -4.039 1.00 95.50 72 ALA A O 1
ATOM 536 N N . LEU A 1 73 ? -2.757 -2.691 -4.673 1.00 94.69 73 LEU A N 1
ATOM 537 C CA . LEU A 1 73 ? -1.680 -1.726 -4.837 1.00 94.69 73 LEU A CA 1
ATOM 538 C C . LEU A 1 73 ? -1.149 -1.770 -6.271 1.00 94.69 73 LEU A C 1
ATOM 540 O O . LEU A 1 73 ? -0.662 -2.807 -6.736 1.00 94.69 73 LEU A O 1
ATOM 544 N N . LYS A 1 74 ? -1.212 -0.629 -6.954 1.00 93.75 74 LYS A N 1
ATOM 545 C CA . LYS A 1 74 ? -0.689 -0.435 -8.303 1.00 93.75 74 LYS A CA 1
ATOM 546 C C . LYS A 1 74 ? 0.588 0.389 -8.274 1.00 93.75 74 LYS A C 1
ATOM 548 O O . LYS A 1 74 ? 0.608 1.498 -7.738 1.00 93.75 74 LYS A O 1
ATOM 553 N N . MET A 1 75 ? 1.621 -0.155 -8.903 1.00 91.00 75 MET A N 1
ATOM 554 C CA . MET A 1 75 ? 2.876 0.527 -9.192 1.00 91.00 75 MET A CA 1
ATOM 555 C C . MET A 1 75 ? 3.259 0.193 -10.634 1.00 91.00 75 MET A C 1
ATOM 557 O O . MET A 1 75 ? 3.412 -0.977 -10.980 1.00 91.00 75 MET A O 1
ATOM 561 N N . GLY A 1 76 ? 3.370 1.214 -11.485 1.00 89.50 76 GLY A N 1
ATOM 562 C CA . GLY A 1 76 ? 3.448 0.997 -12.932 1.00 89.50 76 GLY A CA 1
ATOM 563 C C . GLY A 1 76 ? 2.158 0.359 -13.456 1.00 89.50 76 GLY A C 1
ATOM 564 O O . GLY A 1 76 ? 1.066 0.825 -13.131 1.00 89.50 76 GLY A O 1
ATOM 565 N N . ASP A 1 77 ? 2.277 -0.713 -14.238 1.00 90.25 77 ASP A N 1
ATOM 566 C CA . ASP A 1 77 ? 1.130 -1.397 -14.855 1.00 90.25 77 ASP A CA 1
ATOM 567 C C . ASP A 1 77 ? 0.596 -2.579 -14.041 1.00 90.25 77 ASP A C 1
ATOM 569 O O . ASP A 1 77 ? -0.548 -2.990 -14.239 1.00 90.25 77 ASP A O 1
ATOM 573 N N . ALA A 1 78 ? 1.394 -3.108 -13.113 1.00 93.12 78 ALA A N 1
ATOM 574 C CA . ALA A 1 78 ? 1.004 -4.244 -12.294 1.00 93.12 78 ALA A CA 1
ATOM 575 C C . ALA A 1 78 ? 0.138 -3.808 -11.107 1.00 93.12 78 ALA A C 1
ATOM 577 O O . ALA A 1 78 ? 0.324 -2.731 -10.533 1.00 93.12 78 ALA A O 1
ATOM 578 N N . VAL A 1 79 ? -0.784 -4.685 -10.713 1.00 95.81 79 VAL A N 1
ATOM 579 C CA . VAL A 1 79 ? -1.597 -4.553 -9.504 1.00 95.81 79 VAL A CA 1
ATOM 580 C C . VAL A 1 79 ? -1.411 -5.802 -8.652 1.00 95.81 79 VAL A C 1
ATOM 582 O O . VAL A 1 79 ? -1.624 -6.922 -9.121 1.00 95.81 79 VAL A O 1
ATOM 585 N N . LYS A 1 80 ? -1.029 -5.617 -7.387 1.00 95.62 80 LYS A N 1
ATOM 586 C CA . LYS A 1 80 ? -0.763 -6.698 -6.433 1.00 95.62 80 LYS A CA 1
ATOM 587 C C . LYS A 1 80 ? -1.585 -6.476 -5.170 1.00 95.62 80 LYS A C 1
ATOM 589 O O . LYS A 1 80 ? -1.726 -5.350 -4.700 1.00 95.62 80 LYS A O 1
ATOM 594 N N . GLU A 1 81 ? -2.104 -7.558 -4.603 1.00 96.06 81 GLU A N 1
ATOM 595 C CA . GLU A 1 81 ? -2.786 -7.515 -3.310 1.00 96.06 81 GLU A CA 1
ATOM 596 C C . GLU A 1 81 ? -1.766 -7.356 -2.178 1.00 96.06 81 GLU A C 1
ATOM 598 O O . GLU A 1 81 ? -0.788 -8.107 -2.101 1.00 96.06 81 GLU A O 1
ATOM 603 N N . TYR A 1 82 ? -2.015 -6.393 -1.296 1.00 95.38 82 TYR A N 1
ATOM 604 C CA . TYR A 1 82 ? -1.205 -6.101 -0.118 1.00 95.38 82 TYR A CA 1
ATOM 605 C C . TYR A 1 82 ? -2.014 -6.338 1.155 1.00 95.38 82 TYR A C 1
ATOM 607 O O . TYR A 1 82 ? -3.175 -5.939 1.245 1.00 95.38 82 TYR A O 1
ATOM 615 N N . THR A 1 83 ? -1.390 -6.962 2.155 1.00 96.00 83 THR A N 1
ATOM 616 C CA . THR A 1 83 ? -1.972 -7.140 3.489 1.00 96.00 83 THR A CA 1
ATOM 617 C C . THR A 1 83 ? -1.954 -5.815 4.237 1.00 96.00 83 THR A C 1
ATOM 619 O O . THR A 1 83 ? -0.948 -5.101 4.227 1.00 96.00 83 THR A O 1
ATOM 622 N N . VAL A 1 84 ? -3.059 -5.523 4.918 1.00 95.19 84 VAL A N 1
ATOM 623 C CA . VAL A 1 84 ? -3.225 -4.346 5.767 1.00 95.19 84 VAL A CA 1
ATOM 624 C C . VAL A 1 84 ? -3.011 -4.725 7.223 1.00 95.19 84 VAL A C 1
ATOM 626 O O . VAL A 1 84 ? -3.691 -5.598 7.760 1.00 95.19 84 VAL A O 1
ATOM 629 N N . THR A 1 85 ? -2.107 -4.004 7.876 1.00 95.12 85 THR A N 1
ATOM 630 C CA . THR A 1 85 ? -1.975 -3.997 9.332 1.00 95.12 85 THR A CA 1
ATOM 631 C C . THR A 1 85 ? -2.386 -2.621 9.835 1.00 95.12 85 THR A C 1
ATOM 633 O O . THR A 1 85 ? -1.598 -1.678 9.773 1.00 95.12 85 THR A O 1
ATOM 636 N N . ALA A 1 86 ? -3.632 -2.493 10.291 1.00 92.75 86 ALA A N 1
ATOM 637 C CA . ALA A 1 86 ? -4.148 -1.241 10.835 1.00 92.75 86 ALA A CA 1
ATOM 638 C C . ALA A 1 86 ? -3.556 -0.933 12.220 1.00 92.75 86 ALA A C 1
ATOM 640 O O . ALA A 1 86 ? -3.234 -1.838 12.996 1.00 92.75 86 ALA A O 1
ATOM 641 N N . SER A 1 87 ? -3.446 0.353 12.543 1.00 91.75 87 SER A N 1
ATOM 642 C CA . SER A 1 87 ? -3.141 0.823 13.891 1.00 91.75 87 SER A CA 1
ATOM 643 C C . SER A 1 87 ? -4.280 0.505 14.863 1.00 91.75 87 SER A C 1
ATOM 645 O O . SER A 1 87 ? -5.420 0.254 14.470 1.00 91.75 87 SER A O 1
ATOM 647 N N . THR A 1 88 ? -3.993 0.555 16.165 1.00 91.12 88 THR A N 1
ATOM 648 C CA . THR A 1 88 ? -4.994 0.293 17.214 1.00 91.12 88 THR A CA 1
ATOM 649 C C . THR A 1 88 ? -6.143 1.299 17.222 1.00 91.12 88 THR A C 1
ATOM 651 O O . THR A 1 88 ? -7.242 0.964 17.647 1.00 91.12 88 THR A O 1
ATOM 654 N N . ASP A 1 89 ? -5.887 2.533 16.782 1.00 88.31 89 ASP A N 1
ATOM 655 C CA . ASP A 1 89 ? -6.889 3.591 16.630 1.00 88.31 89 ASP A CA 1
ATOM 656 C C . ASP A 1 89 ? -7.520 3.623 15.225 1.00 88.31 89 ASP A C 1
ATOM 658 O O . ASP A 1 89 ? -8.363 4.477 14.956 1.00 88.31 89 ASP A O 1
ATOM 662 N N . PHE A 1 90 ? -7.128 2.697 14.338 1.00 88.00 90 PHE A N 1
ATOM 663 C CA . PHE A 1 90 ? -7.596 2.556 12.953 1.00 88.00 90 PHE A CA 1
ATOM 664 C C . PHE A 1 90 ? -7.436 3.811 12.077 1.00 88.00 90 PHE A C 1
ATOM 666 O O . PHE A 1 90 ? -8.071 3.923 11.027 1.00 88.00 90 PHE A O 1
ATOM 673 N N . LYS A 1 91 ? -6.583 4.759 12.485 1.00 86.62 91 LYS A N 1
ATOM 674 C CA . LYS A 1 91 ? -6.304 5.997 11.738 1.00 86.62 91 LYS A CA 1
ATOM 675 C C . LYS A 1 91 ? -5.185 5.834 10.719 1.00 86.62 91 LYS A C 1
ATOM 677 O O . LYS A 1 91 ? -5.057 6.644 9.800 1.00 86.62 91 LYS A O 1
ATOM 682 N N . SER A 1 92 ? -4.383 4.786 10.858 1.00 88.44 92 SER A N 1
ATOM 683 C CA . SER A 1 92 ? -3.336 4.457 9.908 1.00 88.44 92 SER A CA 1
ATOM 684 C C . SER A 1 92 ? -3.259 2.962 9.648 1.00 88.44 92 SER A C 1
ATOM 686 O O . SER A 1 92 ? -3.822 2.145 10.379 1.00 88.44 92 SER A O 1
ATOM 688 N N . ALA A 1 93 ? -2.549 2.606 8.585 1.00 92.31 93 ALA A N 1
ATOM 689 C CA . ALA A 1 93 ? -2.200 1.228 8.313 1.00 92.31 93 ALA A CA 1
ATOM 690 C C . ALA A 1 93 ? -0.843 1.103 7.629 1.00 92.31 93 ALA A C 1
ATOM 692 O O . ALA A 1 93 ? -0.409 1.979 6.877 1.00 92.31 93 ALA A O 1
ATOM 693 N N . THR A 1 94 ? -0.208 -0.038 7.868 1.00 94.69 94 THR A N 1
ATOM 694 C CA . THR A 1 94 ? 0.953 -0.500 7.118 1.00 94.69 94 THR A CA 1
ATOM 695 C C . THR A 1 94 ? 0.491 -1.488 6.053 1.00 94.69 94 THR A C 1
ATOM 697 O O . THR A 1 94 ? -0.100 -2.520 6.372 1.00 94.69 94 THR A O 1
ATOM 700 N N . LEU A 1 95 ? 0.785 -1.180 4.791 1.00 94.81 95 LEU A N 1
ATOM 701 C CA . LEU A 1 95 ? 0.538 -2.051 3.646 1.00 94.81 95 LEU A CA 1
ATOM 702 C C . LEU A 1 95 ? 1.823 -2.815 3.335 1.00 94.81 95 LEU A C 1
ATOM 704 O O . LEU A 1 95 ? 2.856 -2.200 3.056 1.00 94.81 95 LEU A O 1
ATOM 708 N N . SER A 1 96 ? 1.773 -4.147 3.367 1.00 94.00 96 SER A N 1
ATOM 709 C CA . SER A 1 96 ? 2.943 -4.987 3.081 1.00 94.00 96 SER A CA 1
ATOM 710 C C . SER A 1 96 ? 2.580 -6.281 2.355 1.00 94.00 96 SER A C 1
ATOM 712 O O . SER A 1 96 ? 1.443 -6.751 2.406 1.00 94.00 96 SER A O 1
ATOM 714 N N . ARG A 1 97 ? 3.564 -6.877 1.675 1.00 94.38 97 ARG A N 1
ATOM 715 C CA . ARG A 1 97 ? 3.413 -8.152 0.966 1.00 94.38 97 ARG A CA 1
ATOM 716 C C . ARG A 1 97 ? 4.651 -9.015 1.169 1.00 94.38 97 ARG A C 1
ATOM 718 O O . ARG A 1 97 ? 5.768 -8.544 1.003 1.00 94.38 97 ARG A O 1
ATOM 725 N N . LYS A 1 98 ? 4.451 -10.286 1.529 1.00 90.50 98 LYS A N 1
ATOM 726 C CA . LYS A 1 98 ? 5.554 -11.198 1.875 1.00 90.50 98 LYS A CA 1
ATOM 727 C C . LYS A 1 98 ? 6.158 -11.930 0.673 1.00 90.50 98 LYS A C 1
ATOM 729 O O . LYS A 1 98 ? 7.373 -12.008 0.573 1.00 90.50 98 LYS A O 1
ATOM 734 N N . ASN A 1 99 ? 5.326 -12.501 -0.199 1.00 89.88 99 ASN A N 1
ATOM 735 C CA . ASN A 1 99 ? 5.788 -13.510 -1.166 1.00 89.88 99 ASN A CA 1
ATOM 736 C C . ASN A 1 99 ? 6.155 -12.963 -2.554 1.00 89.88 99 ASN A C 1
ATOM 738 O O . ASN A 1 99 ? 6.540 -13.761 -3.397 1.00 89.88 99 ASN A O 1
ATOM 742 N N . ASP A 1 100 ? 6.009 -11.656 -2.792 1.00 91.44 100 ASP A N 1
ATOM 743 C CA . ASP A 1 100 ? 6.348 -10.964 -4.051 1.00 91.44 100 ASP A CA 1
ATOM 744 C C . ASP A 1 100 ? 6.017 -9.458 -3.899 1.00 91.44 100 ASP A C 1
ATOM 746 O O . ASP A 1 100 ? 4.997 -8.983 -4.407 1.00 91.44 100 ASP A O 1
ATOM 750 N N . PRO A 1 101 ? 6.750 -8.703 -3.062 1.00 92.56 101 PRO A N 1
ATOM 751 C CA . PRO A 1 101 ? 6.512 -7.270 -2.916 1.00 92.56 101 PRO A CA 1
ATOM 752 C C . PRO A 1 101 ? 6.980 -6.502 -4.158 1.00 92.56 101 PRO A C 1
ATOM 754 O O . PRO A 1 101 ? 7.876 -6.934 -4.876 1.00 92.56 101 PRO A O 1
ATOM 757 N N . TYR A 1 102 ? 6.428 -5.310 -4.376 1.00 91.31 102 TYR A N 1
ATOM 758 C CA . TYR A 1 102 ? 7.099 -4.319 -5.209 1.00 91.31 102 TYR A CA 1
ATOM 759 C C . TYR A 1 102 ? 8.435 -3.941 -4.589 1.00 91.31 102 TYR A C 1
ATOM 761 O O . TYR A 1 102 ? 8.536 -3.750 -3.376 1.00 91.31 102 TYR A O 1
ATOM 769 N N . TYR A 1 103 ? 9.430 -3.777 -5.446 1.00 89.44 103 TYR A N 1
ATOM 770 C CA . TYR A 1 103 ? 10.734 -3.255 -5.082 1.00 89.44 103 TYR A CA 1
ATOM 771 C C . TYR A 1 103 ? 10.889 -1.855 -5.651 1.00 89.44 103 TYR A C 1
ATOM 773 O O . TYR A 1 103 ? 10.391 -1.546 -6.737 1.00 89.44 103 TYR A O 1
ATOM 781 N N . TRP A 1 104 ? 11.592 -1.006 -4.912 1.00 83.00 104 TRP A N 1
ATOM 782 C CA . TRP A 1 104 ? 11.932 0.322 -5.395 1.00 83.00 104 TRP A CA 1
ATOM 783 C C . TRP A 1 104 ? 12.980 0.205 -6.504 1.00 83.00 104 TRP A C 1
ATOM 785 O O . TRP A 1 104 ? 14.100 -0.215 -6.240 1.00 83.00 104 TRP A O 1
ATOM 795 N N . THR A 1 105 ? 12.614 0.516 -7.746 1.00 83.50 105 THR A N 1
ATOM 796 C CA . THR A 1 105 ? 13.454 0.266 -8.940 1.00 83.50 105 THR A CA 1
ATOM 797 C C . THR A 1 105 ? 13.839 1.528 -9.701 1.00 83.50 105 THR A C 1
ATOM 799 O O . THR A 1 105 ? 14.530 1.439 -10.708 1.00 83.50 105 THR A O 1
ATOM 802 N N . SER A 1 106 ? 13.379 2.696 -9.257 1.00 80.56 106 SER A N 1
ATOM 803 C CA . SER A 1 106 ? 13.665 3.966 -9.916 1.00 80.56 106 SER A CA 1
ATOM 804 C C . SER A 1 106 ? 13.817 5.068 -8.886 1.00 80.56 106 SER A C 1
ATOM 806 O O . SER A 1 106 ? 13.037 5.147 -7.942 1.00 80.56 106 SER A O 1
ATOM 808 N N . ARG A 1 107 ? 14.802 5.944 -9.081 1.00 79.12 107 ARG A N 1
ATOM 809 C CA . ARG A 1 107 ? 14.960 7.175 -8.289 1.00 79.12 107 ARG A CA 1
ATOM 810 C C . ARG A 1 107 ? 14.056 8.314 -8.753 1.00 79.12 107 ARG A C 1
ATOM 812 O O . ARG A 1 107 ? 13.975 9.329 -8.062 1.00 79.12 107 ARG A O 1
ATOM 819 N N . ASP A 1 108 ? 13.386 8.148 -9.886 1.00 85.31 108 ASP A N 1
ATOM 820 C CA . ASP A 1 108 ? 12.431 9.127 -10.374 1.00 85.31 108 ASP A CA 1
ATOM 821 C C . ASP A 1 108 ? 11.118 9.030 -9.587 1.00 85.31 108 ASP A C 1
ATOM 823 O O . ASP A 1 108 ? 10.758 7.961 -9.081 1.00 85.31 108 ASP A O 1
ATOM 827 N N . PRO A 1 109 ? 10.365 10.135 -9.471 1.00 83.31 109 PRO A N 1
ATOM 828 C CA . PRO A 1 109 ? 9.034 10.090 -8.894 1.00 83.31 109 PRO A CA 1
ATOM 829 C C . PRO A 1 109 ? 8.152 9.078 -9.631 1.00 83.31 109 PRO A C 1
ATOM 831 O O . PRO A 1 109 ? 7.956 9.169 -10.843 1.00 83.31 109 PRO A O 1
ATOM 834 N N . ILE A 1 110 ? 7.569 8.149 -8.878 1.00 84.75 110 ILE A N 1
ATOM 835 C CA . ILE A 1 110 ? 6.592 7.186 -9.385 1.00 84.75 110 ILE A CA 1
ATOM 836 C C . ILE A 1 110 ? 5.222 7.445 -8.770 1.00 84.75 110 ILE A C 1
ATOM 838 O O . ILE A 1 110 ? 5.097 7.870 -7.620 1.00 84.75 110 ILE A O 1
ATOM 842 N N . THR A 1 111 ? 4.172 7.155 -9.531 1.00 87.00 111 THR A N 1
ATOM 843 C CA . THR A 1 111 ? 2.808 7.142 -9.004 1.00 87.00 111 THR A CA 1
ATOM 844 C C . THR A 1 111 ? 2.506 5.778 -8.403 1.00 87.00 111 THR A C 1
ATOM 846 O O . THR A 1 111 ? 2.703 4.744 -9.043 1.00 87.00 111 THR A O 1
ATOM 849 N N . VAL A 1 112 ? 1.990 5.792 -7.178 1.00 89.56 112 VAL A N 1
ATOM 850 C CA . VAL A 1 112 ? 1.493 4.609 -6.483 1.00 89.56 112 VAL A CA 1
ATOM 851 C C . VAL A 1 112 ? 0.037 4.852 -6.125 1.00 89.56 112 VAL A C 1
ATOM 853 O O . VAL A 1 112 ? -0.295 5.880 -5.537 1.00 89.56 112 VAL A O 1
ATOM 856 N N . SER A 1 113 ? -0.830 3.909 -6.476 1.00 90.44 113 SER A N 1
ATOM 857 C CA . SER A 1 113 ? -2.257 3.978 -6.159 1.00 90.44 113 SER A CA 1
ATOM 858 C C . SER A 1 113 ? -2.652 2.761 -5.340 1.00 90.44 113 SER A C 1
ATOM 860 O O . SER A 1 113 ? -2.302 1.638 -5.697 1.00 90.44 113 SER A O 1
ATOM 862 N N . ALA A 1 114 ? -3.388 2.982 -4.255 1.00 91.12 114 ALA A N 1
ATOM 863 C CA . ALA A 1 114 ? -3.960 1.925 -3.435 1.00 91.12 114 ALA A CA 1
ATOM 864 C C . ALA A 1 114 ? -5.467 2.137 -3.319 1.00 91.12 114 ALA A C 1
ATOM 866 O O . ALA A 1 114 ? -5.902 3.271 -3.117 1.00 91.12 114 ALA A O 1
ATOM 867 N N . TRP A 1 115 ? -6.257 1.072 -3.434 1.00 90.88 115 TRP A N 1
ATOM 868 C CA . TRP A 1 115 ? -7.704 1.174 -3.267 1.00 90.88 115 TRP A CA 1
ATOM 869 C C . TRP A 1 115 ? -8.307 -0.046 -2.588 1.00 90.88 115 TR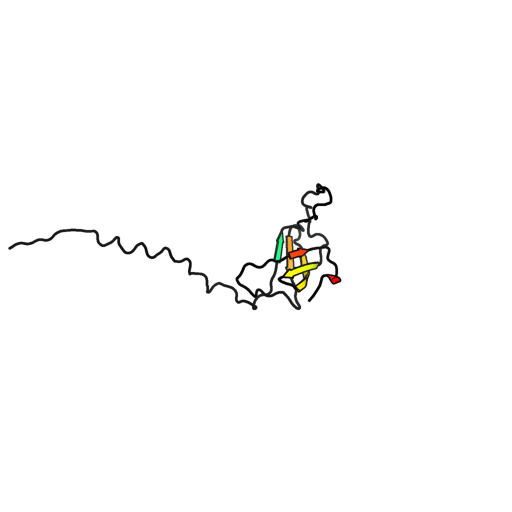P A C 1
ATOM 871 O O . TRP A 1 115 ? -7.798 -1.170 -2.642 1.00 90.88 115 TRP A O 1
ATOM 881 N N . TRP A 1 116 ? -9.430 0.227 -1.936 1.00 87.69 116 TRP A N 1
ATOM 882 C CA . TRP A 1 116 ? -10.310 -0.744 -1.322 1.00 87.69 116 TRP A CA 1
ATOM 883 C C . TRP A 1 116 ? -11.736 -0.171 -1.282 1.00 87.69 116 TRP A C 1
ATOM 885 O O . TRP A 1 116 ? -11.888 1.031 -1.053 1.00 87.69 116 TRP A O 1
ATOM 895 N N . PRO A 1 117 ? -12.784 -0.989 -1.482 1.00 89.50 117 PRO A N 1
ATOM 896 C CA . PRO A 1 117 ? -12.728 -2.394 -1.888 1.00 89.50 117 PRO A CA 1
ATOM 897 C C . PRO A 1 117 ? -12.180 -2.556 -3.317 1.00 89.50 117 PRO A C 1
ATOM 899 O O . PRO A 1 117 ? -12.286 -1.645 -4.134 1.00 89.50 117 PRO A O 1
ATOM 902 N N . PHE A 1 118 ? -11.584 -3.711 -3.613 1.00 87.62 118 PHE A N 1
ATOM 903 C CA . PHE A 1 118 ? -11.081 -4.061 -4.947 1.00 87.62 118 PHE A CA 1
ATOM 904 C C . PHE A 1 118 ? -11.663 -5.405 -5.399 1.00 87.62 118 PHE A C 1
ATOM 906 O O . PHE A 1 118 ? -12.103 -6.205 -4.570 1.00 87.62 118 PHE A O 1
ATOM 913 N N . ASN A 1 119 ? -11.682 -5.655 -6.708 1.00 93.06 119 ASN A N 1
ATOM 914 C CA . ASN A 1 119 ? -12.062 -6.950 -7.266 1.00 93.06 119 ASN A CA 1
ATOM 915 C C . ASN A 1 119 ? -10.801 -7.793 -7.497 1.00 93.06 119 ASN A C 1
ATOM 917 O O . ASN A 1 119 ? -9.796 -7.285 -7.979 1.00 93.06 119 ASN A O 1
ATOM 921 N N . ASN A 1 120 ? -10.843 -9.100 -7.237 1.00 90.62 120 ASN A N 1
ATOM 922 C CA . ASN A 1 120 ? -9.739 -10.004 -7.575 1.00 90.62 120 ASN A CA 1
ATOM 923 C C . ASN A 1 120 ? -9.356 -9.959 -9.066 1.00 90.62 120 ASN A C 1
ATOM 925 O O . ASN A 1 120 ? -8.205 -10.232 -9.391 1.00 90.62 120 ASN A O 1
ATOM 929 N N . ALA A 1 121 ? -10.287 -9.594 -9.955 1.00 92.94 121 ALA A N 1
ATOM 930 C CA . ALA A 1 121 ? -10.006 -9.367 -11.374 1.00 92.94 121 ALA A CA 1
ATOM 931 C C . ALA A 1 121 ? -9.075 -8.166 -11.641 1.00 92.94 121 ALA A C 1
ATOM 933 O O . ALA A 1 121 ? -8.464 -8.107 -12.704 1.00 92.94 121 ALA A O 1
ATOM 934 N N . ASP A 1 122 ? -8.950 -7.237 -10.689 1.00 89.69 122 ASP A N 1
ATOM 935 C CA . ASP A 1 122 ? -8.053 -6.085 -10.792 1.00 89.69 122 ASP A CA 1
ATOM 936 C C . ASP A 1 122 ? -6.583 -6.485 -10.598 1.00 89.69 122 ASP A C 1
ATOM 938 O O . ASP A 1 122 ? -5.695 -5.717 -10.948 1.00 89.69 122 ASP A O 1
ATOM 942 N N . ILE A 1 123 ? -6.314 -7.660 -10.015 1.00 94.38 123 ILE A N 1
ATOM 943 C CA . ILE A 1 123 ? -4.965 -8.136 -9.702 1.00 94.38 123 ILE A CA 1
ATOM 944 C C . ILE A 1 123 ? -4.323 -8.733 -10.956 1.00 94.38 123 ILE A C 1
ATOM 946 O O . ILE A 1 123 ? -4.809 -9.715 -11.515 1.00 94.38 123 ILE A O 1
ATOM 950 N N . THR A 1 124 ? -3.177 -8.188 -11.356 1.00 90.88 124 THR A N 1
ATOM 951 C CA . THR A 1 124 ? -2.495 -8.527 -12.617 1.00 90.88 124 THR A CA 1
ATOM 952 C C . THR A 1 124 ? -1.053 -8.993 -12.390 1.00 90.88 124 THR A C 1
ATOM 954 O O . THR A 1 124 ? -0.181 -8.615 -13.164 1.00 90.88 124 THR A O 1
ATOM 957 N N . GLN A 1 125 ? -0.834 -9.741 -11.294 1.00 71.69 125 GLN A N 1
ATOM 958 C CA . GLN A 1 125 ? 0.463 -10.062 -10.656 1.00 71.69 125 GLN A CA 1
ATOM 959 C C . GLN A 1 125 ? 1.703 -10.023 -11.548 1.00 71.69 125 GLN A C 1
ATOM 961 O O . GLN A 1 125 ? 1.744 -10.765 -12.551 1.00 71.69 125 GLN A O 1
#